Protein AF-A0A0V8DXY6-F1 (afdb_monomer)

Foldseek 3Di:
DPPVVVLLVVLVVLCPDPDPSVVVSVVVVVVVCVVPVD

Structure (mmCIF, N/CA/C/O backbone):
data_AF-A0A0V8DXY6-F1
#
_entry.id   AF-A0A0V8DXY6-F1
#
loop_
_atom_site.group_PDB
_atom_site.id
_atom_site.type_symbol
_atom_site.label_atom_id
_atom_site.label_alt_id
_atom_site.label_comp_id
_atom_site.label_asym_id
_atom_site.label_entity_id
_atom_site.label_seq_id
_atom_site.pdbx_PDB_ins_code
_atom_site.Cartn_x
_atom_site.Cartn_y
_atom_site.Cartn_z
_atom_site.occupancy
_atom_site.B_iso_or_equiv
_atom_site.auth_seq_id
_atom_site.auth_comp_id
_atom_site.au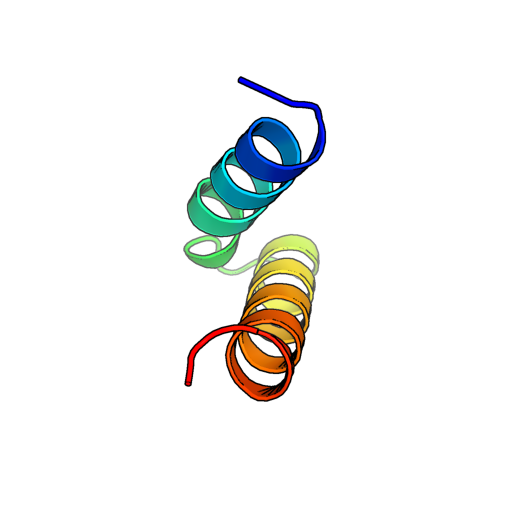th_asym_id
_atom_site.auth_atom_id
_atom_site.pdbx_PDB_model_num
ATOM 1 N N . MET A 1 1 ? -13.274 11.768 -0.316 1.00 61.38 1 MET A N 1
ATOM 2 C CA . MET A 1 1 ? -11.828 11.906 -0.530 1.00 61.38 1 MET A CA 1
ATOM 3 C C . MET A 1 1 ? -11.246 12.861 0.484 1.00 61.38 1 MET A C 1
ATOM 5 O O . MET A 1 1 ? -11.015 14.035 0.204 1.00 61.38 1 MET A O 1
ATOM 9 N N . ASN A 1 2 ? -11.057 12.345 1.694 1.00 86.75 2 ASN A N 1
ATOM 10 C CA . ASN A 1 2 ? -10.060 12.911 2.596 1.00 86.75 2 ASN A CA 1
ATOM 11 C C . ASN A 1 2 ? -8.650 12.549 2.059 1.00 86.75 2 ASN A C 1
ATOM 13 O O . ASN A 1 2 ? -8.515 11.778 1.107 1.00 86.75 2 ASN A O 1
ATOM 17 N N . GLY A 1 3 ? -7.596 13.146 2.622 1.00 85.62 3 GLY A N 1
ATOM 18 C CA . GLY A 1 3 ? -6.225 12.881 2.162 1.00 85.62 3 GLY A CA 1
ATOM 19 C C . GLY A 1 3 ? -5.761 11.436 2.392 1.00 85.62 3 GLY A C 1
ATOM 20 O O . GLY A 1 3 ? -4.883 10.963 1.681 1.00 85.62 3 GLY A O 1
ATOM 21 N N . GLU A 1 4 ? -6.368 10.739 3.351 1.00 88.56 4 GLU A N 1
ATOM 22 C CA . GLU A 1 4 ? -6.061 9.349 3.695 1.00 88.56 4 GLU A CA 1
ATOM 23 C C . GLU A 1 4 ? -6.59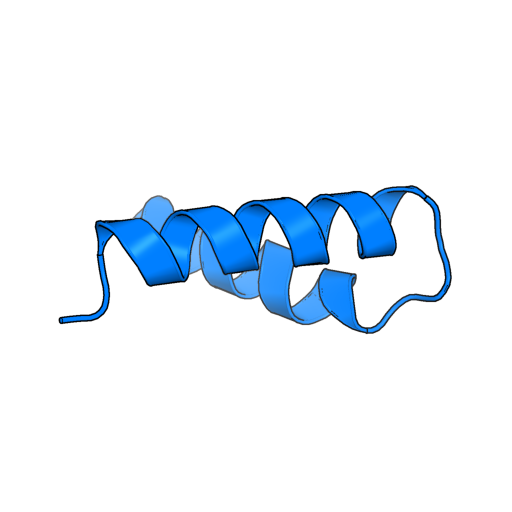6 8.373 2.640 1.00 88.56 4 GLU A C 1
ATOM 25 O O . GLU A 1 4 ? -5.833 7.567 2.120 1.00 88.56 4 GLU A O 1
ATOM 30 N N . GLU A 1 5 ? -7.861 8.513 2.235 1.00 89.44 5 GLU A N 1
ATOM 31 C CA . GLU A 1 5 ? -8.484 7.745 1.148 1.00 89.44 5 GLU A CA 1
ATOM 32 C C . GLU A 1 5 ? -7.698 7.882 -0.160 1.00 89.44 5 GLU A C 1
ATOM 34 O O . GLU A 1 5 ? -7.507 6.901 -0.869 1.00 89.44 5 GLU A O 1
ATOM 39 N N . PHE A 1 6 ? -7.209 9.088 -0.473 1.00 93.25 6 PHE A N 1
ATOM 40 C CA . PHE A 1 6 ? -6.374 9.305 -1.656 1.00 93.25 6 PHE A CA 1
ATOM 41 C C . PHE A 1 6 ? -5.033 8.566 -1.559 1.00 93.25 6 PHE A C 1
ATOM 43 O O . PHE A 1 6 ? -4.586 7.971 -2.534 1.00 93.25 6 PHE A O 1
ATOM 50 N N . LEU A 1 7 ? -4.383 8.604 -0.392 1.00 92.44 7 LEU A N 1
ATOM 51 C CA . LEU A 1 7 ? -3.107 7.922 -0.197 1.00 92.44 7 LEU A CA 1
ATOM 52 C C . LEU A 1 7 ? -3.266 6.399 -0.274 1.00 92.44 7 LEU A C 1
ATOM 54 O O . LEU A 1 7 ? -2.425 5.742 -0.880 1.00 92.44 7 LEU A O 1
ATOM 58 N N . LEU A 1 8 ? -4.338 5.853 0.303 1.00 94.00 8 LEU A N 1
ATOM 59 C CA . LEU A 1 8 ? -4.641 4.424 0.225 1.00 94.00 8 LEU A CA 1
ATOM 60 C C . LEU A 1 8 ? -4.872 3.985 -1.219 1.00 94.00 8 LEU A C 1
ATOM 62 O O . LEU A 1 8 ? -4.236 3.034 -1.652 1.00 94.00 8 LEU A O 1
ATOM 66 N N . ASP A 1 9 ? -5.674 4.725 -1.986 1.00 94.19 9 ASP A N 1
ATOM 67 C CA . ASP A 1 9 ? -5.913 4.426 -3.404 1.00 94.19 9 ASP A CA 1
ATOM 68 C C . ASP A 1 9 ? -4.604 4.446 -4.217 1.00 94.19 9 ASP A C 1
ATOM 70 O O . ASP A 1 9 ? -4.327 3.549 -5.012 1.00 94.19 9 ASP A O 1
ATOM 74 N N . VAL A 1 10 ? -3.720 5.420 -3.972 1.00 94.56 10 VAL A N 1
ATOM 75 C CA . VAL A 1 10 ? -2.393 5.452 -4.613 1.00 94.56 10 VAL A CA 1
ATOM 76 C C . VAL A 1 10 ? -1.570 4.211 -4.258 1.00 94.56 10 VAL A C 1
ATOM 78 O O . VAL A 1 10 ? -0.999 3.580 -5.148 1.00 94.56 10 VAL A O 1
ATOM 81 N N . LEU A 1 11 ? -1.505 3.847 -2.976 1.00 95.44 11 LEU A N 1
ATOM 82 C CA . LEU A 1 11 ? -0.729 2.693 -2.524 1.00 95.44 11 LEU A CA 1
ATOM 83 C C . LEU A 1 11 ? -1.295 1.373 -3.067 1.00 95.44 11 LEU A C 1
ATOM 85 O O . LEU A 1 11 ? -0.518 0.510 -3.468 1.00 95.44 11 LEU A O 1
ATOM 89 N N . GLU A 1 12 ? -2.619 1.222 -3.121 1.00 93.88 12 GLU A N 1
ATOM 90 C CA . GLU A 1 12 ? -3.295 0.023 -3.638 1.00 93.88 12 GLU A CA 1
ATOM 91 C C . GLU A 1 12 ? -3.093 -0.146 -5.146 1.00 93.88 12 GLU A C 1
ATOM 93 O O . GLU A 1 12 ? -2.945 -1.261 -5.644 1.00 93.88 12 GLU A O 1
ATOM 98 N N . ASN A 1 13 ? -2.993 0.954 -5.891 1.00 95.12 13 ASN A N 1
ATOM 99 C CA . ASN A 1 13 ? -2.617 0.876 -7.299 1.00 95.12 13 ASN A CA 1
ATOM 100 C C . ASN A 1 13 ? -1.150 0.433 -7.469 1.00 95.12 13 ASN A C 1
ATOM 102 O O . ASN A 1 13 ? -0.845 -0.393 -8.333 1.00 95.12 13 ASN A O 1
ATOM 106 N N . MET A 1 14 ? -0.250 0.931 -6.617 1.00 95.00 14 MET A N 1
ATOM 107 C CA . MET A 1 14 ? 1.183 0.627 -6.681 1.00 95.00 14 MET A CA 1
ATOM 108 C C . MET A 1 14 ? 1.551 -0.774 -6.171 1.00 95.00 14 MET A C 1
ATOM 110 O O . MET A 1 14 ? 2.529 -1.342 -6.649 1.00 95.00 14 MET A O 1
ATOM 114 N N . GLU A 1 15 ? 0.808 -1.362 -5.223 1.00 93.00 15 GLU A N 1
ATOM 1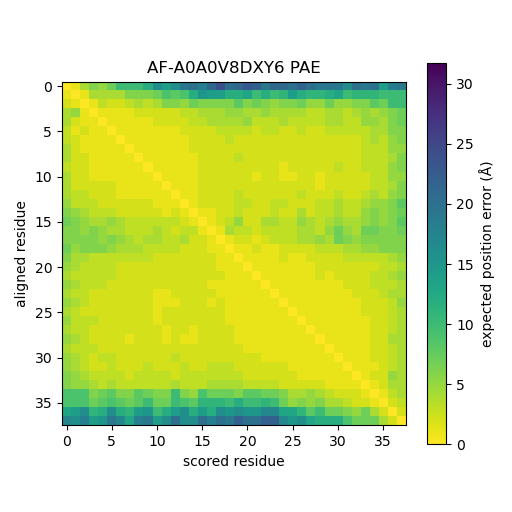15 C CA . GLU A 1 15 ? 1.180 -2.653 -4.603 1.00 93.00 15 GLU A CA 1
ATOM 116 C C . GLU A 1 15 ? 1.212 -3.835 -5.589 1.00 93.00 15 GLU A C 1
ATOM 118 O O . GLU A 1 15 ? 1.797 -4.878 -5.293 1.00 93.00 15 GLU A O 1
ATOM 123 N N . SER A 1 16 ? 0.598 -3.671 -6.764 1.00 88.94 16 SER A N 1
ATOM 124 C CA . SER A 1 16 ? 0.585 -4.661 -7.845 1.00 88.94 16 SER A CA 1
ATOM 125 C C . SER A 1 16 ? 1.833 -4.634 -8.740 1.00 88.94 16 SER A C 1
ATOM 127 O O . SER A 1 16 ? 2.026 -5.539 -9.556 1.00 88.94 16 SER A O 1
ATOM 129 N N . GLU A 1 17 ? 2.692 -3.622 -8.594 1.00 94.19 17 GLU A N 1
ATOM 130 C CA . GLU A 1 17 ? 3.919 -3.481 -9.371 1.00 94.19 17 GLU A CA 1
ATOM 131 C C . GLU A 1 17 ? 5.056 -4.344 -8.801 1.00 94.19 17 GLU A C 1
ATOM 133 O O . GLU A 1 17 ? 5.361 -4.293 -7.609 1.00 94.19 17 GLU A O 1
ATOM 138 N N . ASP A 1 18 ? 5.763 -5.082 -9.665 1.00 92.12 18 ASP A N 1
ATOM 139 C CA . ASP A 1 18 ? 6.998 -5.798 -9.300 1.00 92.12 18 ASP A CA 1
ATOM 140 C C . ASP A 1 18 ? 8.203 -4.836 -9.309 1.00 92.12 18 ASP A C 1
ATOM 142 O O . ASP A 1 18 ? 9.145 -4.946 -10.098 1.00 92.12 18 ASP A O 1
ATOM 146 N N . SER A 1 19 ? 8.105 -3.802 -8.473 1.00 96.06 19 SER A N 1
ATOM 147 C CA . SER A 1 19 ? 9.096 -2.744 -8.284 1.00 96.06 19 SER A CA 1
ATOM 148 C C . SER A 1 19 ? 9.429 -2.587 -6.797 1.00 96.06 19 SER A C 1
ATOM 150 O O . SER A 1 19 ? 8.712 -3.058 -5.911 1.00 96.06 19 SER A O 1
ATOM 152 N N . VAL A 1 20 ? 10.540 -1.911 -6.489 1.00 96.19 20 VAL A N 1
ATOM 153 C CA . VAL A 1 20 ? 10.913 -1.621 -5.093 1.00 96.19 20 VAL A CA 1
ATOM 154 C C . VAL A 1 20 ? 9.833 -0.772 -4.416 1.00 96.19 20 VAL A C 1
ATOM 156 O O . VAL A 1 20 ? 9.536 -0.958 -3.236 1.00 96.19 20 VAL A O 1
ATOM 159 N N . GLU A 1 21 ? 9.237 0.153 -5.158 1.00 95.50 21 GLU A N 1
ATOM 160 C CA . GLU A 1 21 ? 8.137 1.004 -4.725 1.00 95.50 21 GLU A CA 1
ATOM 161 C C . GLU A 1 21 ? 6.856 0.197 -4.484 1.00 95.50 21 GLU A C 1
ATOM 163 O O . GLU A 1 21 ? 6.221 0.401 -3.451 1.00 95.50 21 GLU A O 1
ATOM 168 N N . GLY A 1 22 ? 6.528 -0.769 -5.350 1.00 96.31 22 GLY A N 1
ATOM 169 C CA . GLY A 1 22 ? 5.387 -1.670 -5.160 1.00 96.31 22 GLY A CA 1
ATOM 170 C C . GLY A 1 22 ? 5.522 -2.548 -3.914 1.00 96.31 22 GLY A C 1
ATOM 171 O O . GLY A 1 22 ? 4.592 -2.646 -3.113 1.00 96.31 22 GLY A O 1
ATOM 172 N N . LEU A 1 23 ? 6.720 -3.086 -3.648 1.00 96.31 23 LEU A N 1
ATOM 173 C CA . LEU A 1 23 ? 7.002 -3.827 -2.409 1.00 96.31 23 LEU A CA 1
ATOM 174 C C . LEU A 1 23 ? 6.851 -2.953 -1.153 1.00 96.31 23 LEU A C 1
ATOM 176 O O . LEU A 1 23 ? 6.317 -3.411 -0.140 1.00 96.31 23 LEU A O 1
ATOM 180 N N . LYS A 1 24 ? 7.301 -1.692 -1.205 1.00 96.38 24 LYS A N 1
ATOM 181 C CA . LYS A 1 24 ? 7.108 -0.730 -0.106 1.00 96.38 24 LYS A CA 1
ATOM 182 C C . LYS A 1 24 ? 5.631 -0.390 0.090 1.00 96.38 24 LYS A C 1
ATOM 184 O O . LYS A 1 24 ? 5.192 -0.310 1.235 1.00 96.38 24 LYS A O 1
ATOM 189 N N . ALA A 1 25 ? 4.880 -0.205 -0.997 1.00 96.56 25 ALA A N 1
ATOM 190 C CA . ALA A 1 25 ? 3.450 0.083 -0.951 1.00 96.56 25 ALA A CA 1
ATOM 191 C C . ALA A 1 25 ? 2.673 -1.074 -0.312 1.00 96.56 25 ALA A C 1
ATOM 193 O O . ALA A 1 25 ? 1.916 -0.853 0.632 1.00 96.56 25 ALA A O 1
ATOM 194 N N . LYS A 1 26 ? 2.965 -2.311 -0.728 1.00 95.75 26 LYS A N 1
ATOM 195 C CA . LYS A 1 26 ? 2.406 -3.523 -0.123 1.00 95.75 26 LYS A CA 1
ATOM 196 C C . LYS A 1 26 ? 2.672 -3.594 1.383 1.00 95.75 26 LYS A C 1
ATOM 198 O O . LYS A 1 26 ? 1.749 -3.811 2.161 1.00 95.75 26 LYS A O 1
ATOM 203 N N . TYR A 1 27 ? 3.920 -3.370 1.806 1.00 95.44 27 TYR A N 1
ATOM 204 C CA . TYR A 1 27 ? 4.274 -3.373 3.229 1.00 95.44 27 TYR A CA 1
ATOM 205 C C . TYR A 1 27 ? 3.509 -2.297 4.017 1.00 95.44 27 TYR A 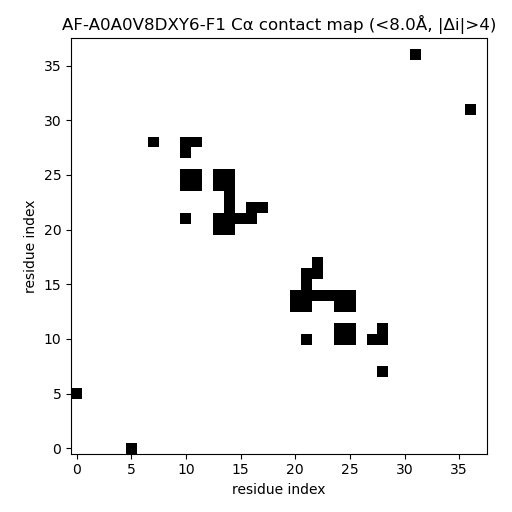C 1
ATOM 207 O O . TYR A 1 27 ? 2.968 -2.578 5.083 1.00 95.44 27 TYR A O 1
ATOM 215 N N . ALA A 1 28 ? 3.424 -1.073 3.486 1.00 94.62 28 ALA A N 1
ATOM 216 C CA . ALA A 1 28 ? 2.696 0.016 4.132 1.00 94.62 28 ALA A CA 1
ATOM 217 C C . ALA A 1 28 ? 1.197 -0.298 4.295 1.00 94.62 28 ALA A C 1
ATOM 219 O O . ALA A 1 28 ? 0.627 -0.031 5.354 1.00 94.62 28 ALA A O 1
ATOM 220 N N . LEU A 1 29 ? 0.570 -0.906 3.282 1.00 95.06 29 LEU A N 1
ATOM 221 C CA . LEU A 1 29 ? -0.832 -1.327 3.340 1.00 95.06 29 LEU A CA 1
ATOM 222 C C . LEU A 1 29 ? -1.064 -2.473 4.327 1.00 95.06 29 LEU A C 1
ATOM 224 O O . LEU A 1 29 ? -2.075 -2.478 5.027 1.00 95.06 29 LEU A O 1
ATOM 228 N N . GLU A 1 30 ? -0.145 -3.438 4.413 1.00 95.25 30 GLU A N 1
ATOM 229 C CA . GLU A 1 30 ? -0.224 -4.518 5.403 1.00 95.25 30 GLU A CA 1
ATOM 230 C C . GLU A 1 30 ? -0.181 -3.978 6.839 1.00 95.25 30 GLU A C 1
ATOM 232 O O . GLU A 1 30 ? -0.995 -4.394 7.666 1.00 95.25 30 GLU A O 1
ATOM 237 N N . GLU A 1 31 ? 0.717 -3.036 7.139 1.00 94.81 31 GLU A N 1
ATOM 238 C CA . GLU A 1 31 ? 0.783 -2.397 8.461 1.00 94.81 31 GLU A CA 1
ATOM 239 C C . GLU A 1 31 ? -0.478 -1.574 8.759 1.00 94.81 31 GLU A C 1
ATOM 241 O O . GLU A 1 31 ? -1.065 -1.723 9.830 1.00 94.81 31 GLU A O 1
ATOM 246 N N . TYR A 1 32 ? -0.967 -0.789 7.792 1.00 91.94 32 TYR A N 1
ATOM 247 C CA . TYR A 1 32 ? -2.219 -0.040 7.941 1.00 91.94 32 TYR A CA 1
ATOM 248 C C . TYR A 1 32 ? -3.408 -0.961 8.263 1.00 91.94 32 TYR A C 1
ATOM 250 O O . TYR A 1 32 ? -4.162 -0.724 9.206 1.00 91.94 32 TYR A O 1
ATOM 258 N N . ARG A 1 33 ? -3.563 -2.065 7.522 1.00 90.94 33 ARG A N 1
ATOM 259 C CA . ARG A 1 33 ? 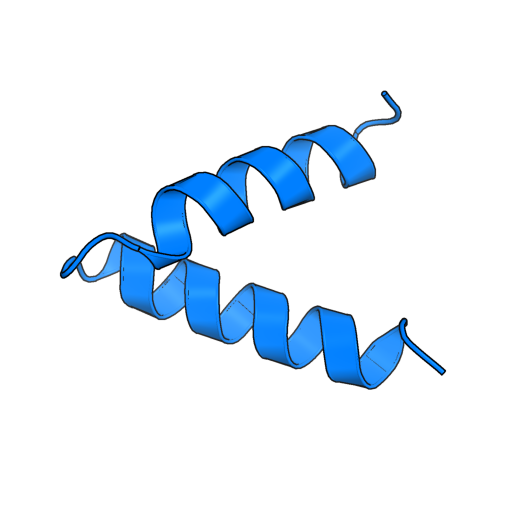-4.661 -3.024 7.732 1.00 90.94 33 ARG A CA 1
ATOM 260 C C . ARG A 1 33 ? -4.591 -3.671 9.125 1.00 90.94 33 ARG A C 1
ATOM 262 O O . ARG A 1 33 ? -5.634 -3.864 9.750 1.00 90.94 33 ARG A O 1
ATOM 269 N N . LYS A 1 34 ? -3.394 -3.941 9.664 1.00 91.69 34 LYS A N 1
ATOM 270 C CA . LYS A 1 34 ? -3.230 -4.456 11.041 1.00 91.69 34 LYS A CA 1
ATOM 271 C C . LYS A 1 34 ? -3.721 -3.479 12.108 1.00 91.69 34 LYS A C 1
ATOM 273 O O . LYS A 1 34 ? -4.270 -3.921 13.112 1.00 91.69 34 LYS A O 1
ATOM 278 N N . GLU A 1 35 ? -3.495 -2.183 11.912 1.00 87.19 35 GLU A N 1
ATOM 279 C CA . GLU A 1 35 ? -3.830 -1.160 12.907 1.00 87.19 35 GLU A CA 1
ATOM 280 C C . GLU A 1 35 ? -5.289 -0.683 1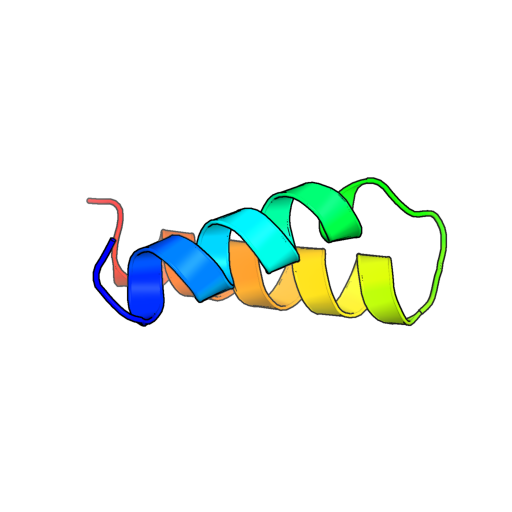2.822 1.00 87.19 35 GLU A C 1
ATOM 282 O O . GLU A 1 35 ? -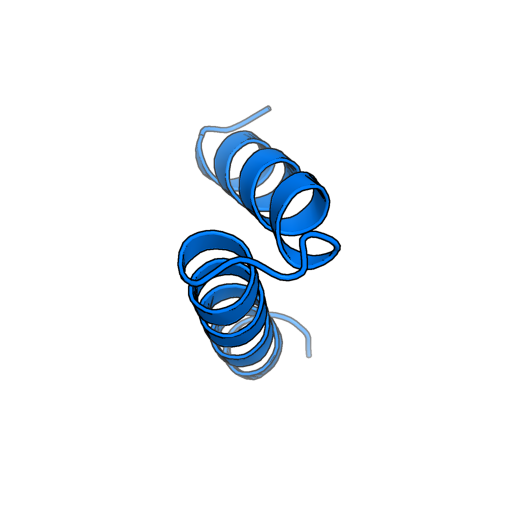5.868 -0.330 13.850 1.00 87.19 35 GLU A O 1
ATOM 287 N N . PHE A 1 36 ? -5.901 -0.691 11.629 1.00 80.00 36 PHE A N 1
ATOM 288 C CA . PHE A 1 36 ? -7.153 0.041 11.385 1.00 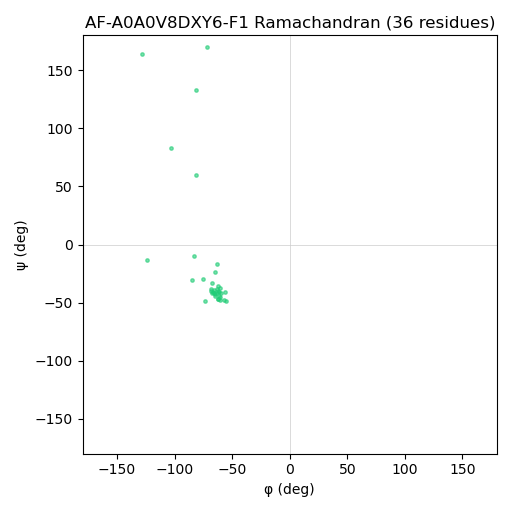80.00 36 PHE A CA 1
ATOM 289 C C . PHE A 1 36 ? -8.329 -0.795 10.857 1.00 80.00 36 PHE A C 1
ATOM 291 O O . PHE A 1 36 ? -9.463 -0.318 10.901 1.00 80.00 36 PHE A O 1
ATOM 298 N N . THR A 1 37 ? -8.121 -2.037 10.401 1.00 68.25 37 THR A N 1
ATOM 299 C CA . THR A 1 37 ? -9.224 -2.920 9.966 1.00 68.25 37 THR A CA 1
ATOM 300 C C . THR A 1 37 ? -9.529 -3.976 11.035 1.00 68.25 37 THR A C 1
ATOM 302 O O . THR A 1 37 ? -9.009 -5.086 10.984 1.00 68.25 37 THR A O 1
ATOM 305 N N . THR A 1 38 ? -10.328 -3.611 12.048 1.00 57.31 38 THR A N 1
ATOM 306 C CA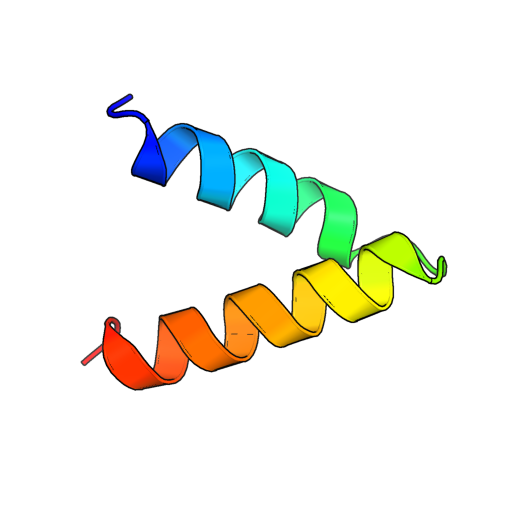 . THR A 1 38 ? -10.943 -4.556 13.012 1.00 57.31 38 THR A CA 1
ATOM 307 C C . THR A 1 38 ? -12.395 -4.822 12.646 1.00 57.31 38 THR A C 1
ATOM 309 O O . THR A 1 38 ? -13.092 -3.843 12.297 1.00 57.31 38 THR A O 1
#

Nearest PDB structures (foldseek):
  8j9j-assembly1_1A  TM=6.590E-01  e=7.784E+00  Euglena gracilis

Sequence (38 aa):
MNGEEFLLDVLENMESEDSVEGLKAKYALEEYRKEFTT

Secondary structure (DSSP, 8-state):
--HHHHHHHHHHHHTTSSSHHHHHHHHHHHHHHHHH--

Organism: Lactococcus lactis subsp. lactis (NCBI:txid1360)

pLDDT: mean 90.51, std 9.07, range [57.31, 96.56]

Radius of gyration: 10.07 Å; Cα contacts (8 Å, |Δi|>4): 25; chains: 1; bounding box: 23×19×22 Å

Mean predicted aligned error: 3.76 Å

Solvent-accessible surface area (backbone atoms only — not comparable to full-atom values): 2238 Å² total; per-residue (Å²): 129,58,75,63,59,52,51,49,53,54,32,65,65,37,38,78,42,101,42,77,65,10,53,51,27,41,52,53,51,52,54,48,45,73,77,69,66,128